Protein AF-A0A6A1TQD1-F1 (afdb_monomer_lite)

Structure (mmCIF, N/CA/C/O backbone):
data_AF-A0A6A1TQD1-F1
#
_entry.id   AF-A0A6A1TQD1-F1
#
loop_
_atom_site.group_PDB
_atom_site.id
_atom_site.type_symbol
_atom_site.label_atom_id
_atom_site.label_alt_id
_atom_site.label_comp_id
_atom_site.label_asym_id
_atom_site.label_entity_id
_atom_site.label_seq_id
_atom_site.pdbx_PDB_ins_code
_atom_site.Cartn_x
_atom_site.Cartn_y
_atom_site.Cartn_z
_atom_site.occupancy
_atom_site.B_iso_or_equiv
_atom_site.auth_seq_id
_atom_site.auth_comp_id
_atom_site.auth_asym_id
_atom_site.auth_atom_id
_atom_site.pdbx_PDB_model_num
ATOM 1 N N . MET A 1 1 ? 12.033 -10.428 -29.672 1.00 38.09 1 MET A N 1
ATOM 2 C CA . MET A 1 1 ? 12.287 -10.257 -28.233 1.00 38.09 1 MET A CA 1
ATOM 3 C C . MET A 1 1 ? 13.784 -10.149 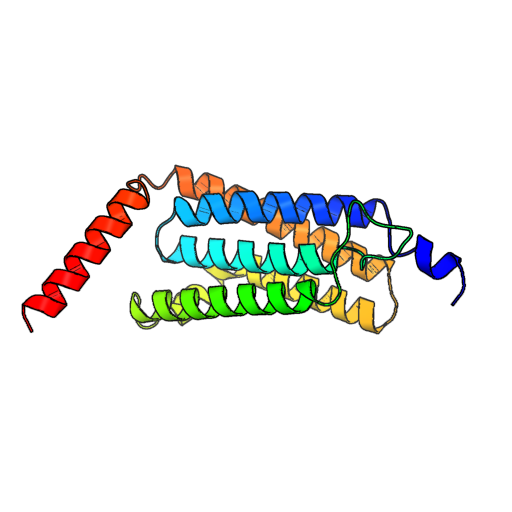-28.075 1.00 38.09 1 MET A C 1
ATOM 5 O O . MET A 1 1 ? 14.488 -11.155 -28.092 1.00 38.09 1 MET A O 1
ATOM 9 N N . THR A 1 2 ? 14.270 -8.922 -28.169 1.00 34.34 2 THR A N 1
ATOM 10 C CA . THR A 1 2 ? 15.697 -8.602 -28.203 1.00 34.34 2 THR A CA 1
ATOM 11 C C . THR A 1 2 ? 16.158 -8.320 -26.785 1.00 34.34 2 THR A C 1
ATOM 13 O O . THR A 1 2 ? 15.396 -7.813 -25.978 1.00 34.34 2 THR A O 1
ATOM 16 N N . THR A 1 3 ? 17.403 -8.651 -26.464 1.00 43.88 3 THR A N 1
ATOM 17 C CA . THR A 1 3 ? 17.988 -8.499 -25.121 1.00 43.88 3 THR A CA 1
ATOM 18 C C . THR A 1 3 ? 17.925 -7.075 -24.558 1.00 43.88 3 THR A C 1
ATOM 20 O O . THR A 1 3 ? 18.086 -6.925 -23.358 1.00 43.88 3 THR A O 1
ATOM 23 N N . HIS A 1 4 ? 17.663 -6.056 -25.382 1.00 39.53 4 HIS A N 1
ATOM 24 C CA . HIS A 1 4 ? 17.405 -4.686 -24.932 1.00 39.53 4 HIS A CA 1
ATOM 25 C C . HIS A 1 4 ? 16.074 -4.519 -24.184 1.00 39.53 4 HIS A C 1
ATOM 27 O O . HIS A 1 4 ? 16.047 -3.764 -23.225 1.00 39.53 4 HIS A O 1
ATOM 33 N N . ASP A 1 5 ? 15.031 -5.283 -24.523 1.00 44.12 5 ASP A N 1
ATOM 34 C CA . ASP A 1 5 ? 13.715 -5.184 -23.861 1.00 44.12 5 ASP A CA 1
ATOM 35 C C . ASP A 1 5 ? 13.740 -5.740 -22.422 1.00 44.12 5 ASP A C 1
ATOM 37 O O . ASP A 1 5 ? 12.809 -5.543 -21.662 1.00 44.12 5 ASP A O 1
ATOM 41 N N . ILE A 1 6 ? 14.789 -6.488 -22.052 1.00 45.34 6 ILE A N 1
ATOM 42 C CA . ILE A 1 6 ? 14.932 -7.154 -20.742 1.00 45.34 6 ILE A CA 1
ATOM 43 C C . ILE A 1 6 ? 15.779 -6.310 -19.771 1.00 45.34 6 ILE A C 1
ATOM 45 O O . ILE A 1 6 ? 15.813 -6.598 -18.584 1.00 45.34 6 ILE A O 1
ATOM 49 N N . PHE A 1 7 ? 16.496 -5.295 -20.265 1.00 43.00 7 PHE A N 1
ATOM 50 C CA . PHE A 1 7 ? 17.347 -4.421 -19.444 1.00 43.00 7 PHE A CA 1
ATOM 51 C C . PHE A 1 7 ? 16.793 -2.996 -19.290 1.00 43.00 7 PHE A C 1
ATOM 53 O O . PHE A 1 7 ? 17.402 -2.211 -18.569 1.00 43.00 7 PHE A O 1
ATOM 60 N N . ASP A 1 8 ? 15.681 -2.671 -19.956 1.00 48.22 8 ASP A N 1
ATOM 61 C CA . ASP A 1 8 ? 15.002 -1.367 -19.855 1.00 48.22 8 ASP A CA 1
ATOM 62 C C . ASP A 1 8 ? 13.816 -1.385 -18.863 1.00 48.22 8 ASP A C 1
ATOM 64 O O . ASP A 1 8 ? 13.340 -0.322 -18.501 1.00 48.22 8 ASP A O 1
ATOM 68 N N . GLU A 1 9 ? 13.374 -2.570 -18.412 1.00 50.62 9 GLU A N 1
ATOM 69 C CA . GLU A 1 9 ? 12.211 -2.811 -17.519 1.00 50.62 9 GLU A CA 1
ATOM 70 C C . GLU A 1 9 ? 12.641 -3.441 -16.167 1.00 50.62 9 GLU A C 1
ATOM 72 O O . GLU A 1 9 ? 11.874 -4.150 -15.534 1.00 50.62 9 GLU A O 1
ATOM 77 N N . ASP A 1 10 ? 13.923 -3.307 -15.798 1.00 60.88 10 ASP A N 1
ATOM 78 C CA . ASP A 1 10 ? 14.502 -3.744 -14.511 1.00 60.88 10 ASP A CA 1
ATOM 79 C C . ASP A 1 10 ? 15.556 -2.690 -14.088 1.00 60.88 10 ASP A C 1
ATOM 81 O O . ASP A 1 10 ? 16.769 -2.940 -14.014 1.00 60.88 10 ASP A O 1
ATOM 85 N N . GLY A 1 11 ? 15.113 -1.436 -13.944 1.00 67.62 11 GLY A N 1
ATOM 86 C CA . GLY A 1 11 ? 15.975 -0.274 -13.695 1.00 67.62 11 GLY A CA 1
ATOM 87 C C . GLY A 1 11 ? 16.197 0.063 -12.206 1.00 67.62 11 GLY A C 1
ATOM 88 O O . GLY A 1 11 ? 15.397 -0.293 -11.344 1.00 67.62 11 GLY A O 1
ATOM 89 N N . PRO A 1 12 ? 17.221 0.874 -11.849 1.00 74.50 12 PRO A N 1
ATOM 90 C CA . PRO A 1 12 ? 17.421 1.361 -10.473 1.00 74.50 12 PRO A CA 1
ATOM 91 C C . PRO A 1 12 ? 16.221 2.129 -9.897 1.00 74.50 12 PRO A C 1
ATOM 93 O O . PRO A 1 12 ? 16.119 2.316 -8.683 1.00 74.50 12 PRO A O 1
ATOM 96 N N . ILE A 1 13 ? 15.345 2.638 -10.768 1.00 79.81 13 ILE A N 1
ATOM 97 C CA . ILE A 1 13 ? 14.132 3.345 -10.373 1.00 79.81 13 ILE A CA 1
ATOM 98 C C . ILE A 1 13 ? 13.099 2.381 -9.781 1.00 79.81 13 ILE A C 1
ATOM 100 O O . ILE A 1 13 ? 12.538 2.686 -8.730 1.00 79.81 13 ILE A O 1
ATOM 104 N N . GLU A 1 14 ? 12.935 1.192 -10.355 1.00 79.31 14 GLU A N 1
ATOM 105 C CA . GLU A 1 14 ? 12.028 0.148 -9.867 1.00 79.31 14 GLU A CA 1
ATOM 106 C C . GLU A 1 14 ? 12.490 -0.424 -8.525 1.00 79.31 14 GLU A C 1
ATOM 108 O O . GLU A 1 14 ? 11.680 -0.621 -7.618 1.00 79.31 14 GLU A O 1
ATOM 113 N N . ASP A 1 15 ? 13.804 -0.579 -8.324 1.00 82.38 15 ASP A N 1
ATOM 114 C CA . ASP A 1 15 ? 14.381 -0.955 -7.026 1.00 82.38 15 ASP A CA 1
ATOM 115 C C . ASP A 1 15 ? 13.980 0.044 -5.924 1.00 82.38 15 ASP A C 1
ATOM 117 O O . ASP A 1 15 ? 13.599 -0.329 -4.805 1.00 82.38 15 ASP A O 1
ATOM 121 N N . ILE A 1 16 ? 14.043 1.342 -6.237 1.00 85.94 16 ILE A N 1
ATOM 122 C CA . ILE A 1 16 ? 13.665 2.416 -5.313 1.00 85.94 16 ILE A CA 1
ATOM 123 C C . ILE A 1 16 ? 12.152 2.414 -5.080 1.00 85.94 16 ILE A C 1
ATOM 125 O O . ILE A 1 16 ? 11.711 2.560 -3.932 1.00 85.94 16 ILE A O 1
ATOM 129 N N . GLN A 1 17 ? 11.353 2.233 -6.132 1.00 89.81 17 GLN A N 1
ATOM 130 C CA . GLN A 1 17 ? 9.899 2.129 -6.035 1.00 89.81 17 GLN A CA 1
ATOM 131 C C . GLN A 1 17 ? 9.500 0.956 -5.134 1.00 89.81 17 GLN A C 1
ATOM 133 O O . GLN A 1 17 ? 8.780 1.141 -4.147 1.00 89.81 17 GLN A O 1
ATOM 138 N N . SER A 1 18 ? 10.075 -0.215 -5.367 1.00 88.75 18 SER A N 1
ATOM 139 C CA . SER A 1 18 ? 9.905 -1.419 -4.566 1.00 88.75 18 SER A CA 1
ATOM 140 C C . SER A 1 18 ? 10.303 -1.231 -3.102 1.00 88.75 18 SER A C 1
ATOM 142 O O . SER A 1 18 ? 9.545 -1.579 -2.188 1.00 88.75 18 SER A O 1
ATOM 144 N N . ALA A 1 19 ? 11.459 -0.617 -2.836 1.00 89.75 19 ALA A N 1
ATOM 145 C CA . ALA A 1 19 ? 11.873 -0.285 -1.476 1.00 89.75 19 ALA A CA 1
ATOM 146 C C . ALA A 1 19 ? 10.873 0.669 -0.797 1.00 89.75 19 ALA A C 1
ATOM 148 O O . ALA A 1 19 ? 10.509 0.473 0.369 1.00 89.75 19 ALA A O 1
ATOM 149 N N . SER A 1 20 ? 10.378 1.675 -1.527 1.00 93.50 20 SER A N 1
ATOM 150 C CA . SER A 1 20 ? 9.389 2.630 -1.019 1.00 93.50 20 SER A CA 1
ATOM 151 C C . SER A 1 20 ? 8.060 1.949 -0.668 1.00 93.50 20 SER A C 1
ATOM 153 O O . SER A 1 20 ? 7.477 2.219 0.388 1.00 93.50 20 SER A O 1
ATOM 155 N N . LEU A 1 21 ? 7.619 0.989 -1.482 1.00 93.62 21 LEU A N 1
ATOM 156 C CA . LEU A 1 21 ? 6.403 0.212 -1.265 1.00 93.62 21 LEU A CA 1
ATOM 157 C C . LEU A 1 21 ? 6.538 -0.734 -0.065 1.00 93.62 21 LEU A C 1
ATOM 159 O O . LEU A 1 21 ? 5.619 -0.818 0.754 1.00 93.62 21 LEU A O 1
ATOM 163 N N . ALA A 1 22 ? 7.699 -1.369 0.117 1.00 92.81 22 ALA A N 1
ATOM 164 C CA . ALA A 1 22 ? 7.980 -2.189 1.295 1.00 92.81 22 ALA A CA 1
ATOM 165 C C . ALA A 1 22 ? 7.955 -1.359 2.594 1.00 92.81 22 ALA A C 1
ATOM 167 O O . ALA A 1 22 ? 7.326 -1.749 3.586 1.00 92.81 22 ALA A O 1
ATOM 168 N N . ILE A 1 23 ? 8.585 -0.178 2.583 1.00 94.69 23 ILE A N 1
ATOM 169 C CA . ILE A 1 23 ? 8.566 0.773 3.707 1.00 94.69 23 ILE A CA 1
ATOM 170 C C . ILE A 1 23 ? 7.131 1.228 3.999 1.00 94.69 23 ILE A C 1
ATOM 172 O O . ILE A 1 23 ? 6.697 1.247 5.157 1.00 94.69 23 ILE A O 1
ATOM 176 N N . THR A 1 24 ? 6.377 1.552 2.949 1.00 96.00 24 THR A N 1
ATOM 177 C CA . THR A 1 24 ? 4.969 1.943 3.036 1.00 96.00 24 THR A CA 1
ATOM 178 C C . THR A 1 24 ? 4.128 0.860 3.700 1.00 96.00 24 THR A C 1
ATOM 180 O O . THR A 1 24 ? 3.395 1.148 4.651 1.00 96.00 24 THR A O 1
ATOM 183 N N . ALA A 1 25 ? 4.262 -0.391 3.250 1.00 95.12 25 ALA A N 1
ATOM 184 C CA . ALA A 1 25 ? 3.537 -1.529 3.799 1.00 95.12 25 ALA A CA 1
ATOM 185 C C . ALA A 1 25 ? 3.829 -1.699 5.295 1.00 95.12 25 ALA A C 1
ATOM 187 O O . ALA A 1 25 ? 2.904 -1.835 6.100 1.00 95.12 25 ALA A O 1
ATOM 188 N N . LEU A 1 26 ? 5.103 -1.613 5.692 1.00 96.06 26 LEU A N 1
ATOM 189 C CA . LEU A 1 26 ? 5.524 -1.722 7.088 1.00 96.06 26 LEU A CA 1
ATOM 190 C C . LEU A 1 26 ? 4.875 -0.638 7.965 1.00 96.06 26 LEU A C 1
ATOM 192 O O . LEU A 1 26 ? 4.257 -0.951 8.989 1.00 96.06 26 LEU A O 1
ATOM 196 N N . PHE A 1 27 ? 4.972 0.635 7.570 1.00 96.44 27 PHE A N 1
ATOM 197 C CA . PHE A 1 27 ? 4.382 1.737 8.335 1.00 96.44 27 PHE A CA 1
ATOM 198 C C . PHE A 1 27 ? 2.856 1.672 8.376 1.00 96.44 27 PHE A C 1
ATOM 200 O O . PHE A 1 27 ? 2.267 1.891 9.439 1.00 96.44 27 PHE A O 1
ATOM 207 N N . ALA A 1 28 ? 2.214 1.319 7.263 1.00 94.31 28 ALA A N 1
ATOM 208 C CA . ALA A 1 28 ? 0.769 1.164 7.181 1.00 94.31 28 ALA A CA 1
ATOM 209 C C . ALA A 1 28 ? 0.267 0.022 8.081 1.00 94.31 28 ALA A C 1
ATOM 211 O O . ALA A 1 28 ? -0.675 0.217 8.853 1.00 94.31 28 ALA A O 1
ATOM 212 N N . VAL A 1 29 ? 0.943 -1.134 8.088 1.00 94.69 29 VAL A N 1
ATOM 213 C CA . VAL A 1 29 ? 0.627 -2.240 9.005 1.00 94.69 29 VAL A CA 1
ATOM 214 C C . VAL A 1 29 ? 0.768 -1.779 10.451 1.00 94.69 29 VAL A C 1
ATOM 216 O O . VAL A 1 29 ? -0.185 -1.900 11.220 1.00 94.69 29 VAL A O 1
ATOM 219 N N . MET A 1 30 ? 1.900 -1.177 10.828 1.00 93.38 30 MET A N 1
ATOM 220 C CA . MET A 1 30 ? 2.091 -0.677 12.193 1.00 93.38 30 MET A CA 1
ATOM 221 C C . MET A 1 30 ? 1.017 0.349 12.596 1.00 93.38 30 MET A C 1
ATOM 223 O O . MET A 1 30 ? 0.490 0.294 13.712 1.00 93.38 30 MET A O 1
ATOM 227 N N . ALA A 1 31 ? 0.635 1.248 11.685 1.00 92.31 31 ALA A N 1
ATOM 228 C CA . ALA A 1 31 ? -0.430 2.219 11.908 1.00 92.31 31 ALA A CA 1
ATOM 229 C C . ALA A 1 31 ? -1.797 1.545 12.106 1.00 92.31 31 ALA A C 1
ATOM 231 O O . ALA A 1 31 ? -2.549 1.925 13.010 1.00 92.31 31 ALA A O 1
ATOM 232 N N . ALA A 1 32 ? -2.125 0.512 11.325 1.00 91.50 32 ALA A N 1
ATOM 233 C CA . ALA A 1 32 ? -3.376 -0.237 11.452 1.00 91.50 32 ALA A CA 1
ATOM 234 C C . ALA A 1 32 ? -3.519 -0.880 12.843 1.00 91.50 32 ALA A C 1
ATOM 236 O O . ALA A 1 32 ? -4.614 -0.906 13.428 1.00 91.50 32 ALA A O 1
ATOM 237 N N . LEU A 1 33 ? -2.402 -1.335 13.421 1.00 89.50 33 LEU A N 1
ATOM 238 C CA . LEU A 1 33 ? -2.377 -1.889 14.772 1.00 89.50 33 LEU A CA 1
ATOM 239 C C . LEU A 1 33 ? -2.652 -0.813 15.838 1.00 89.50 33 LEU A C 1
ATOM 241 O O . LEU A 1 33 ? -3.381 -1.067 16.805 1.00 89.50 33 LEU A O 1
ATOM 245 N N . GLY A 1 34 ? -2.119 0.397 15.652 1.00 84.56 34 GLY A N 1
ATOM 246 C CA . GLY A 1 34 ? -2.175 1.499 16.620 1.00 84.56 34 GLY A CA 1
ATOM 247 C C . GLY A 1 34 ? -3.412 2.399 16.548 1.00 84.56 34 GLY A C 1
ATOM 248 O O . GLY A 1 34 ? -3.662 3.150 17.480 1.00 84.56 34 GLY A O 1
ATOM 249 N N . THR A 1 35 ? -4.224 2.318 15.493 1.00 86.88 35 THR A N 1
ATOM 250 C CA . THR A 1 35 ? -5.304 3.292 15.236 1.00 86.88 35 THR A CA 1
ATOM 251 C C . THR A 1 35 ? -6.715 2.821 15.618 1.00 86.88 35 THR A C 1
ATOM 253 O O . THR A 1 35 ? -6.983 1.635 15.874 1.00 86.88 35 THR A O 1
ATOM 256 N N . ARG A 1 36 ? -7.637 3.795 15.698 1.00 85.56 36 ARG A N 1
ATOM 257 C CA . ARG A 1 36 ? -9.104 3.634 15.779 1.00 85.56 36 ARG A CA 1
ATOM 258 C C . ARG A 1 36 ? -9.686 3.166 14.441 1.00 85.56 36 ARG A C 1
ATOM 260 O O . ARG A 1 36 ? -9.023 3.237 13.420 1.00 85.56 36 ARG A O 1
ATOM 267 N N . ILE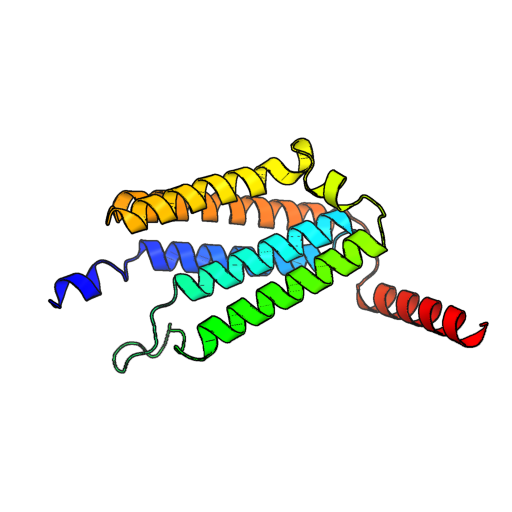 A 1 37 ? -10.949 2.730 14.445 1.00 84.25 37 ILE A N 1
ATOM 268 C CA . ILE A 1 37 ? -11.567 1.985 13.332 1.00 84.25 37 ILE A CA 1
ATOM 269 C C . ILE A 1 37 ? -11.444 2.658 11.949 1.00 84.25 37 ILE A C 1
ATOM 271 O O . ILE A 1 37 ? -11.077 1.977 11.001 1.00 84.25 37 ILE A O 1
ATOM 275 N N . LEU A 1 38 ? -11.670 3.974 11.840 1.00 84.12 38 LEU A N 1
ATOM 276 C CA . LEU A 1 38 ? -11.584 4.700 10.566 1.00 84.12 38 LEU A CA 1
ATOM 277 C C . LEU A 1 38 ? -10.143 4.779 10.044 1.00 84.12 38 LEU A C 1
ATOM 279 O O . LEU A 1 38 ? -9.864 4.366 8.927 1.00 84.12 38 LEU A O 1
ATOM 283 N N . ALA A 1 39 ? -9.214 5.264 10.871 1.00 86.31 39 ALA A N 1
ATOM 284 C CA . ALA A 1 39 ? -7.803 5.355 10.494 1.00 86.31 39 ALA A CA 1
ATOM 285 C C . ALA A 1 39 ? -7.165 3.970 10.291 1.00 86.31 39 ALA A C 1
ATOM 287 O O . ALA A 1 39 ? -6.277 3.821 9.460 1.00 86.31 39 ALA A O 1
ATOM 288 N N . ARG A 1 40 ? -7.667 2.941 10.986 1.00 89.31 40 ARG A N 1
ATOM 289 C CA . ARG A 1 40 ? -7.286 1.548 10.754 1.00 89.31 40 ARG A CA 1
ATOM 290 C C . ARG A 1 40 ? -7.722 1.073 9.379 1.00 89.31 40 ARG A C 1
ATOM 292 O O . ARG A 1 40 ? -6.933 0.411 8.723 1.00 89.31 40 ARG A O 1
ATOM 299 N N . PHE A 1 41 ? -8.950 1.380 8.965 1.00 89.00 41 PHE A N 1
ATOM 300 C CA . PHE A 1 41 ? -9.427 1.026 7.632 1.00 89.00 41 PHE A CA 1
ATOM 301 C C . PHE A 1 41 ? -8.533 1.654 6.558 1.00 89.00 41 PHE A C 1
ATOM 303 O O . PHE A 1 41 ? -8.009 0.928 5.724 1.00 89.00 41 PHE A O 1
ATOM 310 N N . VAL A 1 42 ? -8.245 2.957 6.663 1.00 89.31 42 VAL A N 1
ATOM 311 C CA . VAL A 1 42 ? -7.319 3.646 5.744 1.00 89.31 42 VAL A CA 1
ATOM 312 C C . VAL A 1 42 ? -5.940 2.980 5.742 1.00 89.31 42 VAL A C 1
ATOM 314 O O . VAL A 1 42 ? -5.418 2.679 4.678 1.00 89.31 42 VAL A O 1
ATOM 317 N N . ALA A 1 43 ? -5.374 2.683 6.915 1.00 91.69 43 ALA A N 1
ATOM 318 C CA . ALA A 1 43 ? -4.068 2.037 7.022 1.00 91.69 43 ALA A CA 1
ATOM 319 C C . ALA A 1 43 ? -4.041 0.612 6.431 1.00 91.69 43 ALA A C 1
ATOM 321 O O . ALA A 1 43 ? -3.066 0.244 5.784 1.00 91.69 43 ALA A O 1
ATOM 322 N N . ILE A 1 44 ? -5.109 -0.179 6.600 1.00 92.38 44 ILE A N 1
ATOM 323 C CA . ILE A 1 44 ? -5.241 -1.496 5.954 1.00 92.38 44 ILE A CA 1
ATOM 324 C C . ILE A 1 44 ? -5.301 -1.333 4.435 1.00 92.38 44 ILE A C 1
ATOM 326 O O . ILE A 1 44 ? -4.613 -2.064 3.727 1.00 92.38 44 ILE A O 1
ATOM 330 N N . THR A 1 45 ? -6.071 -0.364 3.937 1.00 90.81 45 THR A N 1
ATOM 331 C CA . THR A 1 45 ? -6.159 -0.077 2.503 1.00 90.81 45 THR A CA 1
ATOM 332 C C . THR A 1 45 ? -4.809 0.319 1.927 1.00 90.81 45 THR A C 1
ATOM 334 O O . THR A 1 45 ? -4.379 -0.269 0.940 1.00 90.81 45 THR A O 1
ATOM 337 N N . THR A 1 46 ? -4.099 1.241 2.580 1.00 92.31 46 THR A N 1
ATOM 338 C CA . THR A 1 46 ? -2.738 1.635 2.200 1.00 92.31 46 THR A CA 1
ATOM 339 C C . THR A 1 46 ? -1.793 0.434 2.168 1.00 92.31 46 THR A C 1
ATOM 341 O O . THR A 1 46 ? -1.073 0.280 1.190 1.00 92.31 46 THR A O 1
ATOM 344 N N . ALA A 1 47 ? -1.835 -0.442 3.180 1.00 94.50 47 ALA A N 1
ATOM 345 C CA . ALA A 1 47 ? -0.994 -1.638 3.229 1.00 94.50 47 ALA A CA 1
ATOM 346 C C . ALA A 1 47 ? -1.307 -2.627 2.092 1.00 94.50 47 ALA A C 1
ATOM 348 O O . ALA A 1 47 ? -0.395 -3.181 1.487 1.00 94.50 47 ALA A O 1
ATOM 349 N N . CYS A 1 48 ? -2.589 -2.850 1.788 1.00 93.56 48 CYS A N 1
ATOM 350 C CA . CYS A 1 48 ? -2.989 -3.762 0.715 1.00 93.56 48 CYS A CA 1
ATOM 351 C C . CYS A 1 48 ? -2.572 -3.223 -0.657 1.00 93.56 48 CYS A C 1
ATOM 353 O O . CYS A 1 48 ? -2.017 -3.977 -1.447 1.00 93.56 48 CYS A O 1
ATOM 355 N N . ILE A 1 49 ? -2.779 -1.926 -0.911 1.00 91.31 49 ILE A N 1
ATOM 356 C CA . ILE A 1 49 ? -2.330 -1.268 -2.146 1.00 91.31 49 ILE A CA 1
ATOM 357 C C . ILE A 1 49 ? -0.810 -1.395 -2.280 1.00 91.31 49 ILE A C 1
ATOM 359 O O . ILE A 1 49 ? -0.339 -1.872 -3.306 1.00 91.31 49 ILE A O 1
ATOM 363 N N . SER A 1 50 ? -0.044 -1.052 -1.237 1.00 93.19 50 SER A N 1
ATOM 364 C CA . SER A 1 50 ? 1.419 -1.120 -1.307 1.00 93.19 50 SER A CA 1
ATOM 365 C C . SER A 1 50 ? 1.937 -2.536 -1.542 1.00 93.19 50 SER A C 1
ATOM 367 O O . SER A 1 50 ? 2.901 -2.704 -2.271 1.00 93.19 50 SER A O 1
ATOM 369 N N . ILE A 1 51 ? 1.298 -3.556 -0.956 1.00 92.62 51 ILE A N 1
ATOM 370 C CA . ILE A 1 51 ? 1.681 -4.957 -1.182 1.00 92.62 51 ILE A CA 1
ATOM 371 C C . ILE A 1 51 ? 1.379 -5.369 -2.624 1.00 92.62 51 ILE A C 1
ATOM 373 O O . ILE A 1 51 ? 2.211 -6.015 -3.243 1.00 92.62 51 ILE A O 1
ATOM 377 N N . VAL A 1 52 ? 0.217 -5.001 -3.172 1.00 90.88 52 VAL A N 1
ATOM 378 C CA . VAL A 1 52 ? -0.145 -5.351 -4.554 1.00 90.88 52 VAL A CA 1
ATOM 379 C C . VAL A 1 52 ? 0.825 -4.730 -5.555 1.00 90.88 52 VAL A C 1
ATOM 381 O O . VAL A 1 52 ? 1.326 -5.455 -6.407 1.00 90.88 52 VAL A O 1
ATOM 384 N N . PHE A 1 53 ? 1.125 -3.435 -5.423 1.00 89.69 53 PHE A N 1
ATOM 385 C CA . PHE A 1 53 ? 2.104 -2.774 -6.291 1.00 89.69 53 PHE A CA 1
ATOM 386 C C . PHE A 1 53 ? 3.511 -3.333 -6.084 1.00 89.69 53 PHE A C 1
ATOM 388 O O . PHE A 1 53 ? 4.175 -3.642 -7.056 1.00 89.69 53 PHE A O 1
ATOM 395 N N . PHE A 1 54 ? 3.924 -3.621 -4.846 1.00 89.69 54 PHE A N 1
ATOM 396 C CA . PHE A 1 54 ? 5.227 -4.246 -4.592 1.00 89.69 54 PHE A CA 1
ATOM 397 C C . PHE A 1 54 ? 5.388 -5.590 -5.308 1.00 89.69 54 PHE A C 1
ATOM 399 O O . PHE A 1 54 ? 6.469 -5.909 -5.780 1.00 89.69 54 PHE A O 1
ATOM 406 N N . MET A 1 55 ? 4.320 -6.389 -5.400 1.00 87.00 55 MET A N 1
ATOM 407 C CA . MET A 1 55 ? 4.376 -7.634 -6.167 1.00 87.00 55 MET A CA 1
ATOM 408 C C . MET A 1 55 ? 4.319 -7.410 -7.684 1.00 87.00 55 MET A C 1
ATOM 410 O O . MET A 1 55 ? 4.731 -8.312 -8.408 1.00 87.00 55 MET A O 1
ATOM 414 N N . ARG A 1 56 ? 3.771 -6.281 -8.162 1.00 84.81 56 ARG A N 1
ATOM 415 C CA . ARG A 1 56 ? 3.777 -5.913 -9.588 1.00 84.81 56 ARG A CA 1
ATOM 416 C C . ARG A 1 56 ? 5.161 -5.474 -10.049 1.00 84.81 56 ARG A C 1
ATOM 418 O O . ARG A 1 56 ? 5.575 -5.950 -11.093 1.00 84.81 56 ARG A O 1
ATOM 425 N N . GLU A 1 57 ? 5.858 -4.680 -9.238 1.00 82.81 57 GLU A N 1
ATOM 426 C CA . GLU A 1 57 ? 7.231 -4.226 -9.519 1.00 82.81 57 GLU A CA 1
ATOM 427 C C . GLU A 1 57 ? 8.276 -5.349 -9.398 1.00 82.81 57 GLU A C 1
ATOM 429 O O . GLU A 1 57 ? 9.445 -5.168 -9.712 1.00 82.81 57 GLU A O 1
ATOM 434 N N . MET A 1 58 ? 7.901 -6.526 -8.882 1.00 78.75 58 MET A N 1
ATOM 435 C CA . MET A 1 58 ? 8.828 -7.651 -8.787 1.00 78.75 58 MET A CA 1
ATOM 436 C C . MET A 1 58 ? 8.906 -8.415 -10.109 1.00 78.75 58 MET A C 1
ATOM 438 O O . MET A 1 58 ? 7.879 -8.939 -10.563 1.00 78.75 58 MET A O 1
ATOM 442 N N . PRO A 1 59 ? 10.115 -8.659 -10.648 1.00 74.81 59 PRO A N 1
ATOM 443 C CA . PRO A 1 59 ? 10.254 -9.452 -11.853 1.00 74.81 59 PRO A CA 1
ATOM 444 C C . PRO A 1 59 ? 9.804 -10.892 -11.600 1.00 74.81 59 PRO A C 1
ATOM 446 O O . PRO A 1 59 ? 9.894 -11.452 -10.498 1.00 74.81 59 PRO A O 1
ATOM 449 N N . ILE A 1 60 ? 9.313 -11.546 -12.648 1.00 78.81 60 ILE A N 1
ATOM 450 C CA . ILE A 1 60 ? 8.901 -12.946 -12.554 1.00 78.81 60 ILE A CA 1
ATOM 451 C C . ILE A 1 60 ? 10.143 -13.830 -12.424 1.00 78.81 60 ILE A C 1
ATOM 453 O O . ILE A 1 60 ? 11.042 -13.755 -13.258 1.00 78.81 60 ILE A O 1
ATOM 457 N N . CYS A 1 61 ? 10.151 -14.748 -11.452 1.00 77.06 61 CYS A N 1
ATOM 458 C CA . CYS A 1 61 ? 11.282 -15.656 -11.246 1.00 77.06 61 CYS A CA 1
ATOM 459 C C . CYS A 1 61 ? 11.626 -16.440 -12.524 1.00 77.06 61 CYS A C 1
ATOM 461 O O . CYS A 1 61 ? 10.833 -17.254 -13.011 1.00 77.06 61 CYS A O 1
ATOM 463 N N . ARG A 1 62 ? 12.835 -16.211 -13.044 1.00 73.69 62 ARG A N 1
ATOM 464 C CA . ARG A 1 62 ? 13.454 -16.914 -14.182 1.00 73.69 62 ARG A CA 1
ATOM 465 C C . ARG A 1 62 ? 14.835 -17.411 -13.751 1.00 73.69 62 ARG A C 1
ATOM 467 O O . ARG A 1 62 ? 15.376 -16.944 -12.758 1.00 73.69 62 ARG A O 1
ATOM 474 N N . GLY A 1 63 ? 15.430 -18.351 -14.489 1.00 62.56 63 GLY A N 1
ATOM 475 C CA . GLY A 1 63 ? 16.709 -18.977 -14.104 1.00 62.56 63 GLY A CA 1
ATOM 476 C C . GLY A 1 63 ? 17.877 -18.004 -13.853 1.00 62.56 63 GLY A C 1
ATOM 477 O O . GLY A 1 63 ? 18.820 -18.373 -13.163 1.00 62.56 63 GLY A O 1
ATOM 478 N N . SER A 1 64 ? 17.800 -16.772 -14.368 1.00 63.59 64 SER A N 1
ATOM 479 C CA . SER A 1 64 ? 18.771 -15.685 -14.178 1.00 63.59 64 SER A CA 1
ATOM 480 C C . SER A 1 64 ? 18.487 -14.755 -12.986 1.00 63.59 64 SER A C 1
ATOM 482 O O . SER A 1 64 ? 19.380 -14.015 -12.590 1.00 63.59 64 SER A O 1
ATOM 484 N N . MET A 1 65 ? 17.282 -14.783 -12.405 1.00 59.25 65 MET A N 1
ATOM 485 C CA . MET A 1 65 ? 16.835 -13.898 -11.318 1.00 59.25 65 MET A CA 1
ATOM 486 C C . MET A 1 65 ? 16.164 -14.734 -10.228 1.00 59.25 65 MET A C 1
ATOM 488 O O . MET A 1 65 ? 15.005 -15.133 -10.347 1.00 59.25 65 MET A O 1
ATOM 492 N N . THR A 1 66 ? 16.922 -15.041 -9.174 1.00 57.31 66 THR A N 1
ATOM 493 C CA . THR A 1 66 ? 16.498 -15.955 -8.097 1.00 57.31 66 THR A CA 1
ATOM 494 C C . THR A 1 66 ? 16.432 -15.307 -6.714 1.00 57.31 66 THR A C 1
ATOM 496 O O . THR A 1 66 ? 15.928 -15.931 -5.784 1.00 57.31 66 THR A O 1
ATOM 499 N N . ILE A 1 67 ? 16.932 -14.076 -6.560 1.00 63.62 67 ILE A N 1
ATOM 500 C CA . ILE A 1 67 ? 17.075 -13.408 -5.253 1.00 63.62 67 ILE A CA 1
ATOM 501 C C . ILE A 1 67 ? 15.937 -12.405 -5.001 1.00 63.62 67 ILE A C 1
ATOM 503 O O . ILE A 1 67 ? 15.462 -12.292 -3.873 1.00 63.62 67 ILE A O 1
ATOM 507 N N . TYR A 1 68 ? 15.472 -11.719 -6.047 1.00 67.88 68 TYR A N 1
ATOM 508 C CA . TYR A 1 68 ? 14.418 -10.710 -5.985 1.00 67.88 68 TYR A CA 1
ATOM 509 C C . TYR A 1 68 ? 13.421 -10.971 -7.116 1.00 67.88 68 TYR A C 1
ATOM 511 O O . TYR A 1 68 ? 13.638 -10.539 -8.239 1.00 67.88 68 TYR A O 1
ATOM 519 N N . CYS A 1 69 ? 12.410 -11.808 -6.868 1.00 75.06 69 CYS A N 1
ATOM 520 C CA . CYS A 1 69 ? 11.434 -12.177 -7.890 1.00 75.06 69 CYS A CA 1
ATOM 521 C C . CYS A 1 69 ? 10.146 -12.755 -7.289 1.00 75.06 69 CYS A C 1
ATOM 523 O O . CYS A 1 69 ? 10.146 -13.309 -6.184 1.00 75.06 69 CYS A O 1
ATOM 525 N N . VAL A 1 70 ? 9.051 -12.701 -8.051 1.00 81.00 70 VAL A N 1
ATOM 526 C CA . VAL A 1 70 ? 7.776 -13.343 -7.712 1.00 81.00 70 VAL A CA 1
ATOM 527 C C . VAL A 1 70 ? 7.488 -14.524 -8.640 1.00 81.00 70 VAL A C 1
ATOM 529 O O . VAL A 1 70 ? 7.676 -14.477 -9.855 1.00 81.00 70 VAL A O 1
ATOM 532 N N . SER A 1 71 ? 7.004 -15.637 -8.085 1.00 81.00 71 SER A N 1
ATOM 533 C CA . SER A 1 71 ? 6.498 -16.733 -8.920 1.00 81.00 71 SER A CA 1
ATOM 534 C C . SER A 1 71 ? 5.196 -16.323 -9.602 1.00 81.00 71 SER A C 1
ATOM 536 O O . SER A 1 71 ? 4.306 -15.774 -8.948 1.00 81.00 71 SER A O 1
ATOM 538 N N . LYS A 1 72 ? 5.013 -16.728 -10.865 1.00 79.25 72 LYS A N 1
ATOM 539 C CA . LYS A 1 72 ? 3.738 -16.580 -11.595 1.00 79.25 72 LYS A CA 1
ATOM 540 C C . LYS A 1 72 ? 2.534 -17.128 -10.821 1.00 79.25 72 LYS A C 1
ATOM 542 O O . LYS A 1 72 ? 1.425 -16.638 -10.993 1.00 79.25 72 LYS A O 1
ATOM 547 N N . THR A 1 73 ? 2.745 -18.126 -9.964 1.00 84.69 73 THR A N 1
ATOM 548 C CA . THR A 1 73 ? 1.687 -18.707 -9.130 1.00 84.69 73 THR A CA 1
ATOM 549 C C . THR A 1 73 ? 1.359 -17.835 -7.917 1.00 84.69 73 THR A C 1
ATOM 551 O O . THR A 1 73 ? 0.205 -17.761 -7.509 1.00 84.69 73 THR A O 1
ATOM 554 N N . TRP A 1 74 ? 2.356 -17.167 -7.331 1.00 83.94 74 TRP A N 1
ATOM 555 C CA . TRP A 1 74 ? 2.198 -16.406 -6.088 1.00 83.94 74 TRP A CA 1
ATOM 556 C C . TRP A 1 74 ? 1.573 -15.028 -6.306 1.00 83.94 74 TRP A C 1
ATOM 558 O O . TRP A 1 74 ? 0.778 -14.601 -5.470 1.00 83.94 74 TRP A O 1
ATOM 568 N N . LEU A 1 75 ? 1.865 -14.366 -7.429 1.00 84.75 75 LEU A N 1
ATOM 569 C CA . LEU A 1 75 ? 1.314 -13.048 -7.756 1.00 84.75 75 LEU A CA 1
ATOM 570 C C . LEU A 1 75 ? -0.231 -12.986 -7.659 1.00 84.75 75 LEU A C 1
ATOM 572 O O . LEU A 1 75 ? -0.738 -12.206 -6.848 1.00 84.75 75 LEU A O 1
ATOM 576 N N . PRO A 1 76 ? -1.012 -13.827 -8.373 1.00 87.50 76 PRO A N 1
ATOM 577 C CA . PRO A 1 76 ? -2.473 -13.773 -8.293 1.00 87.50 76 PRO A CA 1
ATOM 578 C C . PRO A 1 76 ? -3.008 -14.178 -6.912 1.00 87.50 76 PRO A C 1
ATOM 580 O O . PRO A 1 76 ? -4.036 -13.663 -6.476 1.00 87.50 76 PRO A O 1
ATOM 583 N N . ILE A 1 77 ? -2.309 -15.065 -6.195 1.00 90.31 77 ILE A N 1
ATOM 584 C CA . ILE A 1 77 ? -2.687 -15.477 -4.836 1.00 90.31 77 ILE A CA 1
ATOM 585 C C . ILE A 1 77 ? -2.567 -14.297 -3.869 1.00 90.31 77 ILE A C 1
ATOM 587 O O . ILE A 1 77 ? -3.474 -14.065 -3.071 1.00 90.31 77 ILE A O 1
ATOM 591 N N . ILE A 1 78 ? -1.474 -13.534 -3.945 1.00 90.00 78 ILE A N 1
ATOM 592 C CA . ILE A 1 78 ? -1.239 -12.381 -3.069 1.00 90.00 78 ILE A CA 1
ATOM 593 C C . ILE A 1 78 ? -2.243 -11.267 -3.367 1.00 90.00 78 ILE A C 1
ATOM 595 O O . ILE A 1 78 ? -2.831 -10.718 -2.435 1.00 90.00 78 ILE A O 1
ATOM 599 N N . ILE A 1 79 ? -2.516 -10.995 -4.647 1.00 88.81 79 ILE A N 1
ATOM 600 C CA . ILE A 1 79 ? -3.551 -10.037 -5.057 1.00 88.81 79 ILE A CA 1
ATOM 601 C C . ILE A 1 79 ? -4.927 -10.475 -4.533 1.00 88.81 79 ILE A C 1
ATOM 603 O O . ILE A 1 79 ? -5.643 -9.678 -3.924 1.00 88.81 79 ILE A O 1
ATOM 607 N N . GLY A 1 80 ? -5.278 -11.756 -4.690 1.00 89.44 80 GLY A N 1
ATOM 608 C CA . GLY A 1 80 ? -6.525 -12.318 -4.168 1.00 89.44 80 GLY A CA 1
ATOM 609 C C . GLY A 1 80 ? -6.636 -12.221 -2.643 1.00 89.44 80 GLY A C 1
ATOM 610 O O . GLY A 1 80 ? -7.688 -11.856 -2.116 1.00 89.44 80 GLY A O 1
ATOM 611 N N . ALA A 1 81 ? -5.545 -12.478 -1.918 1.00 92.75 81 ALA A N 1
ATOM 612 C CA . ALA A 1 81 ? -5.496 -12.343 -0.465 1.00 92.75 81 ALA A CA 1
ATOM 613 C C . ALA A 1 81 ? -5.659 -10.881 -0.016 1.00 92.75 81 ALA A C 1
ATOM 615 O O . ALA A 1 81 ? -6.427 -10.609 0.908 1.00 92.75 81 ALA A O 1
ATOM 616 N N . ALA A 1 82 ? -4.995 -9.935 -0.686 1.00 91.88 82 ALA A N 1
ATOM 617 C CA . ALA A 1 82 ? -5.141 -8.506 -0.418 1.00 91.88 82 ALA A CA 1
ATOM 618 C C . ALA A 1 82 ? -6.586 -8.034 -0.660 1.00 91.88 82 ALA A C 1
ATOM 620 O O . ALA A 1 82 ? -7.165 -7.350 0.188 1.00 91.88 82 ALA A O 1
ATOM 621 N N . ALA A 1 83 ? -7.208 -8.469 -1.761 1.00 89.75 83 ALA A N 1
ATOM 622 C CA . ALA A 1 83 ? -8.609 -8.183 -2.062 1.00 89.75 83 ALA A CA 1
ATOM 623 C C . ALA A 1 83 ? -9.560 -8.756 -0.996 1.00 89.75 83 ALA A C 1
ATOM 625 O O . ALA A 1 83 ? -10.476 -8.066 -0.545 1.00 89.75 83 ALA A O 1
ATOM 626 N N . LEU A 1 84 ? -9.318 -9.986 -0.529 1.00 93.38 84 LEU A N 1
ATOM 627 C CA . LEU A 1 84 ? -10.106 -10.600 0.541 1.00 93.38 84 LEU A CA 1
ATOM 628 C C . LEU A 1 84 ? -9.961 -9.844 1.872 1.00 93.38 84 LEU A C 1
ATOM 630 O O . LEU A 1 84 ? -10.958 -9.602 2.554 1.00 93.38 84 LEU A O 1
ATOM 634 N N . ILE A 1 85 ? -8.743 -9.432 2.238 1.00 93.94 85 ILE A N 1
ATOM 635 C CA . ILE A 1 85 ? -8.491 -8.626 3.443 1.00 93.94 85 ILE A CA 1
ATOM 636 C C . ILE A 1 85 ? -9.241 -7.293 3.360 1.00 93.94 85 ILE A C 1
ATOM 638 O O . ILE A 1 85 ? -9.906 -6.908 4.325 1.00 93.94 85 ILE A O 1
ATOM 642 N N . LEU A 1 86 ? -9.183 -6.610 2.213 1.00 90.69 86 LEU A N 1
ATOM 643 C CA . LEU A 1 86 ? -9.922 -5.371 1.964 1.00 90.69 86 LEU A CA 1
ATOM 644 C C . LEU A 1 86 ? -11.436 -5.566 2.052 1.00 90.69 86 LEU A C 1
ATOM 646 O O . LEU A 1 86 ? -12.125 -4.745 2.663 1.00 90.69 86 LEU A O 1
ATOM 650 N N . LEU A 1 87 ? -11.959 -6.658 1.491 1.00 90.38 87 LEU A N 1
ATOM 651 C CA . LEU A 1 87 ? -13.377 -6.995 1.566 1.00 90.38 87 LEU A CA 1
ATOM 652 C C . LEU A 1 87 ? -13.816 -7.183 3.023 1.00 90.38 87 LEU A C 1
ATOM 654 O O . LEU A 1 87 ? -14.774 -6.552 3.471 1.00 90.38 87 LEU A O 1
ATOM 658 N N . ILE A 1 88 ? -13.077 -7.985 3.793 1.00 90.75 88 ILE A N 1
ATOM 659 C CA . ILE A 1 88 ? -13.353 -8.210 5.218 1.00 90.75 88 ILE A CA 1
ATOM 660 C C . ILE A 1 88 ? -13.260 -6.893 5.998 1.00 90.75 88 ILE A C 1
ATOM 662 O O . ILE A 1 88 ? -14.138 -6.596 6.810 1.00 90.75 88 ILE A O 1
ATOM 666 N N . ALA A 1 89 ? -12.231 -6.078 5.751 1.00 89.19 89 ALA A N 1
ATOM 667 C CA . ALA A 1 89 ? -12.054 -4.791 6.417 1.00 89.19 89 ALA A CA 1
ATOM 668 C C . ALA A 1 89 ? -13.223 -3.838 6.130 1.00 89.19 89 ALA A C 1
ATOM 670 O O . ALA A 1 89 ? -13.722 -3.194 7.054 1.00 89.19 89 ALA A O 1
ATOM 671 N N . THR A 1 90 ? -13.693 -3.802 4.880 1.00 87.31 90 THR A N 1
ATOM 672 C CA . THR A 1 90 ? -14.853 -3.014 4.441 1.00 87.31 90 THR A CA 1
ATOM 673 C C . THR A 1 90 ? -16.131 -3.471 5.140 1.00 87.31 90 THR A C 1
ATOM 675 O O . THR A 1 90 ? -16.829 -2.649 5.734 1.00 87.31 90 THR A O 1
ATOM 678 N N . ILE A 1 91 ? -16.407 -4.781 5.157 1.00 87.25 91 ILE A N 1
ATOM 679 C CA . ILE A 1 91 ? -17.586 -5.354 5.826 1.00 87.25 91 ILE A CA 1
ATOM 680 C C . ILE A 1 91 ? -17.567 -5.029 7.324 1.00 87.25 91 ILE A C 1
ATOM 682 O O . ILE A 1 91 ? -18.562 -4.563 7.875 1.00 87.25 91 ILE A O 1
ATOM 686 N N . VAL A 1 92 ? -16.428 -5.227 7.996 1.00 86.44 92 VAL A N 1
ATOM 687 C CA . VAL A 1 92 ? -16.282 -4.936 9.432 1.00 86.44 92 VAL A CA 1
ATOM 688 C C . VAL A 1 92 ? -16.451 -3.444 9.723 1.00 86.44 92 VAL A C 1
ATOM 690 O O . VAL A 1 92 ? -17.050 -3.078 10.740 1.00 86.44 92 VAL A O 1
ATOM 693 N N . PHE A 1 93 ? -15.916 -2.579 8.861 1.00 85.81 93 PHE A N 1
ATOM 694 C CA . PHE A 1 93 ? -16.030 -1.134 9.004 1.00 85.81 93 PHE A CA 1
ATOM 695 C C . PHE A 1 93 ? -17.486 -0.670 8.873 1.00 85.81 93 PHE A C 1
ATOM 697 O O . PHE A 1 93 ? -17.980 0.002 9.780 1.00 85.81 93 PHE A O 1
ATOM 704 N N . GLU A 1 94 ? -18.190 -1.097 7.824 1.00 84.88 94 GLU A N 1
ATOM 705 C CA . GLU A 1 94 ? -19.589 -0.724 7.582 1.00 84.88 94 GLU A CA 1
ATOM 706 C C . GLU A 1 94 ? -20.534 -1.324 8.633 1.00 84.88 94 GLU A C 1
ATOM 708 O O . GLU A 1 94 ? -21.409 -0.636 9.157 1.00 84.88 94 GLU A O 1
ATOM 713 N N . TYR A 1 95 ? -20.306 -2.576 9.049 1.00 83.38 95 TYR A N 1
ATOM 714 C CA . TYR A 1 95 ? -21.084 -3.195 10.126 1.00 83.38 95 TYR A CA 1
ATOM 715 C C . TYR A 1 95 ? -20.964 -2.415 11.443 1.00 83.38 95 TYR A C 1
ATOM 717 O O . TYR A 1 95 ? -21.933 -2.260 12.189 1.00 83.38 95 TYR A O 1
ATOM 725 N N . ARG A 1 96 ? -19.766 -1.898 11.747 1.00 79.94 96 ARG A N 1
ATOM 726 C CA . ARG A 1 96 ? -19.508 -1.160 12.989 1.00 79.94 96 ARG A CA 1
ATOM 727 C C . ARG A 1 96 ? -19.927 0.306 12.911 1.00 79.94 96 ARG A C 1
ATOM 729 O O . ARG A 1 96 ? -20.154 0.912 13.959 1.00 79.94 96 ARG A O 1
ATOM 736 N N . HIS A 1 97 ? -19.972 0.896 11.722 1.00 76.62 97 HIS A N 1
ATOM 737 C CA . HIS A 1 97 ? -20.366 2.280 11.469 1.00 76.62 97 HIS A CA 1
ATOM 738 C C . HIS A 1 97 ? -21.351 2.293 10.296 1.00 76.62 97 HIS A C 1
ATOM 740 O O . HIS A 1 97 ? -20.924 2.400 9.155 1.00 76.62 97 HIS A O 1
ATOM 746 N N . ARG A 1 98 ? -22.662 2.210 10.575 1.00 68.00 98 ARG A N 1
ATOM 747 C CA . ARG A 1 98 ? -23.703 2.337 9.537 1.00 68.00 98 ARG A CA 1
ATOM 748 C C . ARG A 1 98 ? -23.534 3.664 8.785 1.00 68.00 98 ARG A C 1
ATOM 750 O O . ARG A 1 98 ? -23.531 4.719 9.423 1.00 68.00 98 ARG A O 1
ATOM 757 N N . GLY A 1 99 ? -23.382 3.617 7.461 1.00 66.44 99 GLY A N 1
ATOM 758 C CA . GLY A 1 99 ? -23.073 4.785 6.624 1.00 66.44 99 GLY A CA 1
ATOM 759 C C . GLY A 1 99 ? -21.612 5.242 6.718 1.00 66.44 99 GLY A C 1
ATOM 760 O O . GLY A 1 99 ? -21.282 6.381 6.377 1.00 66.44 99 GLY A O 1
ATOM 761 N N . GLY A 1 100 ? -20.727 4.382 7.220 1.00 68.56 100 GLY A N 1
ATOM 762 C CA . GLY A 1 100 ? -19.308 4.651 7.402 1.00 68.56 100 GLY A CA 1
ATOM 763 C C . GLY A 1 100 ? -18.590 4.818 6.071 1.00 68.56 100 GLY A C 1
ATOM 764 O O . GLY A 1 100 ? -17.729 5.691 5.967 1.00 68.56 100 GLY A O 1
ATOM 765 N N . ILE A 1 101 ? -18.974 4.050 5.047 1.00 70.62 101 ILE A N 1
ATOM 766 C CA . ILE A 1 101 ? -18.394 4.130 3.698 1.00 70.62 101 ILE A CA 1
ATOM 767 C C . ILE A 1 101 ? -18.541 5.538 3.106 1.00 70.62 101 ILE A C 1
ATOM 769 O O . ILE A 1 101 ? -17.556 6.102 2.640 1.00 70.62 101 ILE A O 1
ATOM 773 N N . LEU A 1 102 ? -19.715 6.168 3.215 1.00 69.00 102 LEU A N 1
ATOM 774 C CA . LEU A 1 102 ? -19.926 7.552 2.756 1.00 69.00 102 LEU A CA 1
ATOM 775 C C . LEU A 1 102 ? -18.985 8.542 3.459 1.00 69.00 102 LEU A C 1
ATOM 777 O O . LEU A 1 102 ? -18.490 9.490 2.852 1.00 69.00 102 LEU A O 1
ATOM 781 N N . ARG A 1 103 ? -18.691 8.303 4.742 1.00 68.19 103 ARG A N 1
ATOM 782 C CA . ARG A 1 103 ? -17.749 9.118 5.519 1.00 68.19 103 ARG A CA 1
ATOM 783 C C . ARG A 1 103 ? -16.289 8.829 5.160 1.00 68.19 103 ARG A C 1
ATOM 785 O O . ARG A 1 103 ? -15.474 9.745 5.214 1.00 68.19 103 ARG A O 1
ATOM 792 N N . ALA A 1 104 ? -15.961 7.590 4.800 1.00 67.19 104 ALA A N 1
ATOM 793 C CA . ALA A 1 104 ? -14.630 7.195 4.347 1.00 67.19 104 ALA A CA 1
ATOM 794 C C . ALA A 1 104 ? -14.321 7.713 2.933 1.00 67.19 104 ALA A C 1
ATOM 796 O O . ALA A 1 104 ? -13.184 8.085 2.668 1.00 67.19 104 ALA A O 1
ATOM 797 N N . ILE A 1 105 ? -15.331 7.795 2.061 1.00 70.38 105 ILE A N 1
ATOM 798 C CA . ILE A 1 105 ? -15.227 8.347 0.700 1.00 70.38 105 ILE A CA 1
ATOM 799 C C . ILE A 1 105 ? -15.227 9.883 0.706 1.00 70.38 105 ILE A C 1
ATOM 801 O O . ILE A 1 105 ? -14.810 10.499 -0.272 1.00 70.38 105 ILE A O 1
ATOM 805 N N . HIS A 1 106 ? -15.637 10.523 1.806 1.00 73.88 106 HIS A N 1
ATOM 806 C CA . HIS A 1 106 ? -15.741 11.976 1.885 1.00 73.88 106 HIS A CA 1
ATOM 807 C C . HIS A 1 106 ? -14.419 12.674 1.477 1.00 73.88 106 HIS A C 1
ATOM 809 O O . HIS A 1 106 ? -13.387 12.396 2.096 1.00 73.88 106 HIS A O 1
ATOM 815 N N . PRO A 1 107 ? -14.434 13.642 0.532 1.00 69.75 107 PRO A N 1
ATOM 816 C CA . PRO A 1 107 ? -13.227 14.209 -0.088 1.00 69.75 107 PRO A CA 1
ATOM 817 C C . PRO A 1 107 ? -12.188 14.723 0.908 1.00 69.75 107 PRO A C 1
ATOM 819 O O . PRO A 1 107 ? -10.996 14.514 0.743 1.00 69.75 107 PRO A O 1
ATOM 822 N N . ARG A 1 108 ? -12.630 15.338 2.013 1.00 71.69 108 ARG A N 1
ATOM 823 C CA . ARG A 1 108 ? -11.723 15.809 3.079 1.00 71.69 108 ARG A CA 1
ATOM 824 C C . ARG A 1 108 ? -10.850 14.712 3.705 1.00 71.69 108 ARG A C 1
ATOM 826 O O . ARG A 1 108 ? -9.811 15.042 4.264 1.00 71.69 108 ARG A O 1
ATOM 833 N N . LEU A 1 109 ? -11.279 13.452 3.663 1.00 68.25 109 LEU A N 1
ATOM 834 C CA . LEU A 1 109 ? -10.581 12.321 4.274 1.00 68.25 109 LEU A CA 1
ATOM 835 C C . LEU A 1 109 ? -9.867 11.451 3.229 1.00 68.25 109 LEU A C 1
ATOM 837 O O . LEU A 1 109 ? -8.765 10.975 3.482 1.00 68.25 109 LEU A O 1
ATOM 841 N N . SER A 1 110 ? -10.495 11.244 2.072 1.00 75.44 110 SER A N 1
ATOM 842 C CA . SER A 1 110 ? -10.022 10.338 1.022 1.00 75.44 110 SER A CA 1
ATOM 843 C C . SER A 1 110 ? -9.086 10.991 0.008 1.00 75.44 110 SER A C 1
ATOM 845 O O . SER A 1 110 ? -8.492 10.260 -0.781 1.00 75.44 110 SER A O 1
ATOM 847 N N . TRP A 1 111 ? -8.916 12.322 0.016 1.00 80.88 111 TRP A N 1
ATOM 848 C CA . TRP A 1 111 ? -8.162 13.022 -1.032 1.00 80.88 111 TRP A CA 1
ATOM 849 C C . TRP A 1 111 ? -6.746 12.482 -1.298 1.00 80.88 111 TRP A C 1
ATOM 851 O O . TRP A 1 111 ? -6.404 12.422 -2.475 1.00 80.88 111 TRP A O 1
ATOM 861 N N . PRO A 1 112 ? -5.930 12.034 -0.312 1.00 80.75 112 PRO A N 1
ATOM 862 C CA . PRO A 1 112 ? -4.601 11.514 -0.627 1.00 80.75 112 PRO A CA 1
ATOM 863 C C . PRO A 1 112 ? -4.701 10.203 -1.408 1.00 80.75 112 PRO A C 1
ATOM 865 O O . PRO A 1 112 ? -3.996 10.011 -2.388 1.00 80.75 112 PRO A O 1
ATOM 868 N N . LEU A 1 113 ? -5.629 9.322 -1.020 1.00 81.50 113 LEU A N 1
ATOM 869 C CA . LEU A 1 113 ? -5.870 8.062 -1.722 1.00 81.50 113 LEU A CA 1
ATOM 870 C C . LEU A 1 113 ? -6.518 8.283 -3.090 1.00 81.50 113 LEU A C 1
ATOM 872 O O . LEU A 1 113 ? -6.178 7.580 -4.031 1.00 81.50 113 LEU A O 1
ATOM 876 N N . ALA A 1 114 ? -7.418 9.260 -3.215 1.00 84.69 114 ALA A N 1
ATOM 877 C CA . ALA A 1 114 ? -8.015 9.627 -4.495 1.00 84.69 114 ALA A CA 1
ATOM 878 C C . ALA A 1 114 ? -6.968 10.209 -5.457 1.00 84.69 114 ALA A C 1
ATOM 880 O O . ALA A 1 114 ? -6.968 9.864 -6.634 1.00 84.69 114 ALA A O 1
ATOM 881 N N . LEU A 1 115 ? -6.050 11.040 -4.950 1.00 86.75 115 LEU A N 1
ATOM 882 C CA . LEU A 1 115 ? -4.929 11.571 -5.721 1.00 86.75 115 LEU A CA 1
ATOM 883 C C . LEU A 1 115 ? -4.001 10.447 -6.187 1.00 86.75 115 LEU A C 1
ATOM 885 O O . LEU A 1 115 ? -3.678 10.387 -7.366 1.00 86.75 115 LEU A O 1
ATOM 889 N N . ILE A 1 116 ? -3.628 9.531 -5.290 1.00 87.38 116 ILE A N 1
ATOM 890 C CA . ILE A 1 116 ? -2.805 8.364 -5.637 1.00 87.38 116 ILE A CA 1
ATOM 891 C C . ILE A 1 116 ? -3.512 7.505 -6.688 1.00 87.38 116 ILE A C 1
ATOM 893 O O . ILE A 1 116 ? -2.901 7.148 -7.685 1.00 87.38 116 ILE A O 1
ATOM 897 N N . ALA A 1 117 ? -4.804 7.216 -6.512 1.00 86.44 117 ALA A N 1
ATOM 898 C CA . ALA A 1 117 ? -5.573 6.438 -7.479 1.00 86.44 117 ALA A CA 1
ATOM 899 C C . ALA A 1 117 ? -5.639 7.117 -8.856 1.00 86.44 117 ALA A C 1
ATOM 901 O O . ALA A 1 117 ? -5.538 6.436 -9.869 1.00 86.44 117 ALA A O 1
ATOM 902 N N . ALA A 1 118 ? -5.778 8.445 -8.902 1.00 88.50 118 ALA A N 1
ATOM 903 C CA . ALA A 1 118 ? -5.760 9.194 -10.154 1.00 88.50 118 ALA A CA 1
ATOM 904 C C . ALA A 1 118 ? -4.379 9.150 -10.825 1.00 88.50 118 ALA A C 1
ATOM 906 O O . ALA A 1 118 ? -4.297 8.889 -12.018 1.00 88.50 118 ALA A O 1
ATOM 907 N N . VAL A 1 119 ? -3.304 9.360 -10.060 1.00 90.56 119 VAL A N 1
ATOM 908 C CA . VAL A 1 119 ? -1.922 9.319 -10.564 1.00 90.56 119 VAL A CA 1
ATOM 909 C C . VAL A 1 119 ? -1.571 7.932 -11.105 1.00 90.56 119 VAL A C 1
ATOM 911 O O . VAL A 1 119 ? -1.095 7.831 -12.229 1.00 90.56 119 VAL A O 1
ATOM 914 N N . LEU A 1 120 ? -1.873 6.867 -10.358 1.00 88.44 120 LEU A N 1
ATOM 915 C CA . LEU A 1 120 ? -1.637 5.490 -10.805 1.00 88.44 120 LEU A CA 1
ATOM 916 C C . LEU A 1 120 ? -2.566 5.111 -11.967 1.00 88.44 120 LEU A C 1
ATOM 918 O O . LEU A 1 120 ? -2.172 4.399 -12.873 1.00 88.44 120 LEU A O 1
ATOM 922 N N . GLY A 1 121 ? -3.794 5.631 -12.017 1.00 87.38 121 GLY A N 1
ATOM 923 C CA . GLY A 1 121 ? -4.650 5.457 -13.193 1.00 87.38 121 GLY A CA 1
ATOM 924 C C . GLY A 1 121 ? -4.052 6.078 -14.461 1.00 87.38 121 GLY A C 1
ATOM 925 O O . GLY A 1 121 ? -4.224 5.536 -15.549 1.00 87.38 121 GLY A O 1
ATOM 926 N N . ILE A 1 122 ? -3.330 7.196 -14.325 1.00 88.56 122 ILE A N 1
ATOM 927 C CA . ILE A 1 122 ? -2.607 7.828 -15.433 1.00 88.56 122 ILE A CA 1
ATOM 928 C 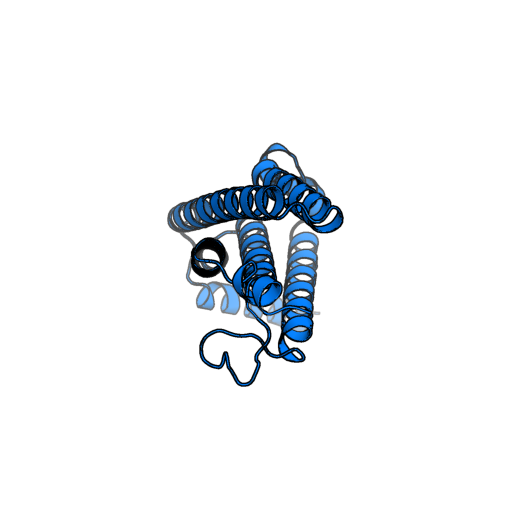C . ILE A 1 122 ? -1.348 7.029 -15.793 1.00 88.56 122 ILE A C 1
ATOM 930 O O . ILE A 1 122 ? -1.067 6.917 -16.983 1.00 88.56 122 ILE A O 1
ATOM 934 N N . SER A 1 123 ? -0.629 6.438 -14.827 1.00 87.25 123 SER A N 1
ATOM 935 C CA . SER A 1 123 ? 0.519 5.570 -15.148 1.00 87.25 123 SER A CA 1
ATOM 936 C C . SER A 1 123 ? 0.095 4.368 -15.982 1.00 87.25 123 SER A C 1
ATOM 938 O O . SER A 1 123 ? 0.676 4.117 -17.023 1.00 87.25 123 SER A O 1
ATOM 940 N N . GLN A 1 124 ? -1.015 3.729 -15.617 1.00 88.06 124 GLN A N 1
ATOM 941 C CA . GLN A 1 124 ? -1.576 2.595 -16.354 1.00 88.06 124 GLN A CA 1
ATOM 942 C C . GLN A 1 124 ? -2.060 2.981 -17.760 1.00 88.06 124 GLN A C 1
ATOM 944 O O . GLN A 1 124 ? -2.061 2.169 -18.682 1.00 88.06 124 GLN A O 1
ATOM 949 N N . LEU A 1 125 ? -2.475 4.238 -17.946 1.00 88.75 125 LEU A N 1
ATOM 950 C CA . LEU A 1 125 ? -2.767 4.766 -19.274 1.00 88.75 125 LEU A CA 1
ATOM 951 C C . LEU A 1 125 ? -1.480 5.001 -20.079 1.00 88.75 125 LEU A C 1
ATOM 953 O O . LEU A 1 125 ? -1.490 4.774 -21.283 1.00 88.75 125 LEU A O 1
ATOM 957 N N . ALA A 1 126 ? -0.395 5.442 -19.438 1.00 85.62 126 ALA A N 1
ATOM 958 C CA . ALA A 1 126 ? 0.914 5.590 -20.074 1.00 85.62 126 ALA A CA 1
ATOM 959 C C . ALA A 1 126 ? 1.522 4.230 -20.464 1.00 85.62 126 ALA A C 1
ATOM 961 O O . ALA A 1 126 ? 2.007 4.119 -21.588 1.00 85.62 126 ALA A O 1
ATOM 962 N N . GLU A 1 127 ? 1.388 3.210 -19.605 1.00 85.31 127 GLU A N 1
ATOM 963 C CA . GLU A 1 127 ? 1.728 1.800 -19.876 1.00 85.31 127 GLU A CA 1
ATOM 964 C C . GLU A 1 127 ? 0.987 1.318 -21.136 1.00 85.31 127 GLU A C 1
ATOM 966 O O . GLU A 1 127 ? 1.582 0.785 -22.065 1.00 85.31 127 GLU A O 1
ATOM 971 N N . HIS A 1 128 ? -0.315 1.619 -21.256 1.00 87.56 128 HIS A N 1
ATOM 972 C CA . HIS A 1 128 ? -1.104 1.258 -22.444 1.00 87.56 128 HIS A CA 1
ATOM 973 C C . HIS A 1 128 ? -0.617 1.904 -23.757 1.00 87.56 128 HIS A C 1
ATOM 975 O O . HIS A 1 128 ? -0.920 1.395 -24.837 1.00 87.56 128 HIS A O 1
ATOM 981 N N . PHE A 1 129 ? 0.092 3.032 -23.676 1.00 88.88 129 PHE A N 1
ATOM 982 C CA . PHE A 1 129 ? 0.667 3.734 -24.826 1.00 88.88 129 PHE A CA 1
ATOM 983 C C . PHE A 1 129 ? 2.181 3.499 -24.981 1.00 88.88 129 PHE A C 1
ATOM 985 O O . PHE A 1 129 ? 2.803 4.197 -25.783 1.00 88.88 129 PHE A O 1
ATOM 992 N N . ASP A 1 130 ? 2.766 2.551 -24.237 1.00 84.06 130 ASP A N 1
ATOM 993 C CA . ASP A 1 130 ? 4.198 2.219 -24.229 1.00 84.06 130 ASP A CA 1
ATOM 994 C C . ASP A 1 130 ? 5.112 3.426 -23.900 1.00 84.06 130 ASP A C 1
ATOM 996 O O . ASP A 1 130 ? 6.214 3.572 -24.438 1.00 84.06 130 ASP A O 1
ATOM 1000 N N . ILE A 1 131 ? 4.660 4.34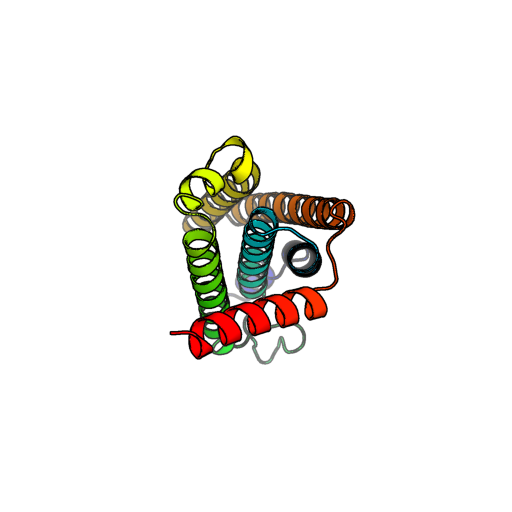1 -23.027 1.00 86.31 131 ILE A N 1
ATOM 1001 C CA . ILE A 1 131 ? 5.426 5.535 -22.621 1.00 86.31 131 ILE A CA 1
ATOM 1002 C C . ILE A 1 131 ? 6.096 5.312 -21.254 1.00 86.31 131 ILE A C 1
ATOM 1004 O O . ILE A 1 131 ? 5.691 5.906 -20.250 1.00 86.31 131 ILE A O 1
ATOM 1008 N N . VAL A 1 132 ? 7.173 4.520 -21.248 1.00 84.31 132 VAL A N 1
ATOM 1009 C CA . VAL A 1 132 ? 7.917 4.073 -20.046 1.00 84.31 132 VAL A CA 1
ATOM 1010 C C . VAL A 1 132 ? 8.268 5.222 -19.093 1.00 84.31 132 VAL A C 1
ATOM 1012 O O . VAL A 1 132 ? 7.924 5.207 -17.917 1.00 84.31 132 VAL A O 1
ATOM 1015 N N . VAL A 1 133 ? 8.862 6.307 -19.605 1.00 84.19 133 VAL A N 1
ATOM 1016 C CA . VAL A 1 133 ? 9.280 7.448 -18.763 1.00 84.19 133 VAL A CA 1
ATOM 1017 C C . VAL A 1 133 ? 8.099 8.086 -18.023 1.00 84.19 133 VAL A C 1
ATOM 1019 O O . VAL A 1 133 ? 8.250 8.559 -16.894 1.00 84.19 133 VAL A O 1
ATOM 1022 N N . MET A 1 134 ? 6.922 8.149 -18.656 1.00 84.38 134 MET A N 1
ATOM 1023 C CA . MET A 1 134 ? 5.730 8.713 -18.021 1.00 84.38 134 MET A CA 1
ATOM 1024 C C . MET A 1 134 ? 5.146 7.749 -16.992 1.00 84.38 134 MET A C 1
ATOM 1026 O O . MET A 1 134 ? 4.782 8.203 -15.909 1.00 84.38 134 MET A O 1
ATOM 1030 N N . GLU A 1 135 ? 5.080 6.460 -17.315 1.00 87.00 135 GLU A N 1
ATOM 1031 C CA . GLU A 1 135 ? 4.657 5.399 -16.400 1.00 87.00 135 GLU A CA 1
ATOM 1032 C C . GLU A 1 135 ? 5.479 5.434 -15.107 1.00 87.00 135 GLU A C 1
ATOM 1034 O O . GLU A 1 135 ? 4.932 5.763 -14.049 1.00 87.00 135 GLU A O 1
ATOM 1039 N N . GLU A 1 136 ? 6.800 5.275 -15.213 1.00 86.56 136 GLU A N 1
ATOM 1040 C CA . GLU A 1 136 ? 7.715 5.265 -14.069 1.00 86.56 136 GLU A CA 1
ATOM 1041 C C . GLU A 1 136 ? 7.639 6.56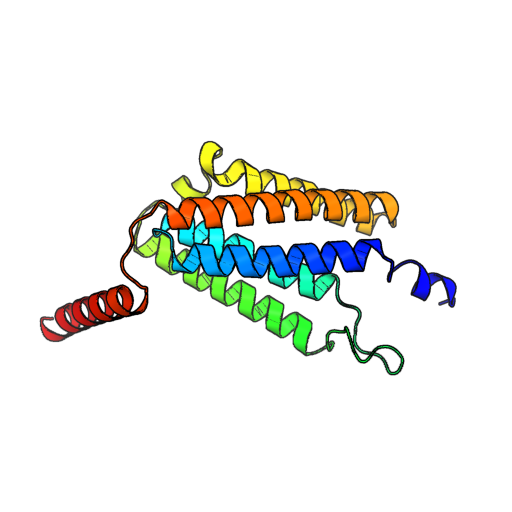0 -13.248 1.00 86.56 136 GLU A C 1
ATOM 1043 O O . GLU A 1 136 ? 7.703 6.542 -12.014 1.00 86.56 136 GLU A O 1
ATOM 1048 N N . SER A 1 137 ? 7.498 7.712 -13.916 1.00 89.12 137 SER A N 1
ATOM 1049 C CA . SER A 1 137 ? 7.404 9.017 -13.250 1.00 89.12 137 SER A CA 1
ATOM 1050 C C . SER A 1 137 ? 6.127 9.138 -12.421 1.00 89.12 137 SER A C 1
ATOM 1052 O O . SER A 1 137 ? 6.166 9.621 -11.282 1.00 89.12 137 SER A O 1
ATOM 1054 N N . PHE A 1 138 ? 4.986 8.720 -12.975 1.00 91.00 138 PHE A N 1
ATOM 1055 C CA . PHE A 1 138 ? 3.716 8.758 -12.257 1.00 91.00 138 PHE A CA 1
ATOM 1056 C C . PHE A 1 138 ? 3.681 7.733 -11.125 1.00 91.00 138 PHE A C 1
ATOM 1058 O O . PHE A 1 138 ? 3.215 8.068 -10.034 1.00 91.00 138 PHE A O 1
ATOM 1065 N N . GLU A 1 139 ? 4.230 6.539 -11.325 1.00 90.56 139 GLU A N 1
ATOM 1066 C CA . GLU A 1 139 ? 4.296 5.505 -10.288 1.00 90.56 139 GLU A CA 1
ATOM 1067 C C . GLU A 1 139 ? 5.201 5.923 -9.141 1.00 90.56 139 GLU A C 1
ATOM 1069 O O . GLU A 1 139 ? 4.752 5.971 -7.992 1.00 90.56 139 GLU A O 1
ATOM 1074 N N . SER A 1 140 ? 6.406 6.406 -9.448 1.00 90.88 140 SER A N 1
ATOM 1075 C CA . SER A 1 140 ? 7.325 6.979 -8.459 1.00 90.88 140 SER A CA 1
ATOM 1076 C C . SER A 1 140 ? 6.667 8.098 -7.645 1.00 90.88 140 SER A C 1
ATOM 1078 O O . SER A 1 140 ? 6.764 8.132 -6.412 1.00 90.88 140 SER A O 1
ATOM 1080 N N . TYR A 1 141 ? 5.949 9.012 -8.307 1.00 92.06 141 TYR A N 1
ATOM 1081 C CA . TYR A 1 141 ? 5.246 10.100 -7.630 1.00 92.06 141 TYR A CA 1
ATOM 1082 C C . TYR A 1 141 ? 4.100 9.587 -6.742 1.00 92.06 141 TYR A C 1
ATOM 1084 O O . TYR A 1 141 ? 3.972 10.002 -5.584 1.00 92.06 141 TYR A O 1
ATOM 1092 N N . GLY A 1 142 ? 3.294 8.650 -7.246 1.00 91.81 142 GLY A N 1
ATOM 1093 C CA . GLY A 1 142 ? 2.209 8.014 -6.501 1.00 91.81 142 GLY A CA 1
ATOM 1094 C C . GLY A 1 142 ? 2.711 7.272 -5.262 1.00 91.81 142 GLY A C 1
ATOM 1095 O O . GLY A 1 142 ? 2.179 7.461 -4.162 1.00 91.81 142 GLY A O 1
ATOM 1096 N N . PHE A 1 143 ? 3.779 6.487 -5.403 1.00 93.56 143 PHE A N 1
ATOM 1097 C CA . PHE A 1 143 ? 4.387 5.722 -4.314 1.00 93.56 143 PHE A CA 1
ATOM 1098 C C . PHE A 1 143 ? 5.048 6.620 -3.269 1.00 93.56 143 PHE A C 1
ATOM 1100 O O . PHE A 1 143 ? 4.948 6.343 -2.070 1.00 93.56 143 PHE A O 1
ATOM 1107 N N . MET A 1 144 ? 5.625 7.755 -3.669 1.00 92.94 144 MET A N 1
ATOM 1108 C CA . MET A 1 144 ? 6.120 8.758 -2.724 1.00 92.94 144 MET A CA 1
ATOM 1109 C C . MET A 1 144 ? 4.983 9.331 -1.863 1.00 92.94 144 MET A C 1
ATOM 1111 O O . MET A 1 144 ? 5.109 9.399 -0.635 1.00 92.94 144 MET A O 1
ATOM 1115 N N . ILE A 1 145 ? 3.847 9.699 -2.467 1.00 92.19 145 ILE A N 1
ATOM 1116 C CA . ILE A 1 145 ? 2.676 10.189 -1.717 1.00 92.19 145 ILE A CA 1
ATOM 1117 C C . ILE A 1 145 ? 2.138 9.091 -0.791 1.00 92.19 145 ILE A C 1
ATOM 1119 O O . ILE A 1 145 ? 1.797 9.373 0.365 1.00 92.19 145 ILE A O 1
ATOM 1123 N N . LEU A 1 146 ? 2.090 7.840 -1.257 1.00 92.94 146 LEU A N 1
ATOM 1124 C CA . LEU A 1 146 ? 1.661 6.689 -0.461 1.00 92.94 146 LEU A CA 1
ATOM 1125 C C . LEU A 1 146 ? 2.591 6.474 0.748 1.00 92.94 146 LEU A C 1
ATOM 1127 O O . LEU A 1 146 ? 2.115 6.324 1.878 1.00 92.94 146 LEU A O 1
ATOM 1131 N N . THR A 1 147 ? 3.905 6.579 0.537 1.00 94.81 147 THR A N 1
ATOM 1132 C CA . THR A 1 147 ? 4.933 6.485 1.582 1.00 94.81 147 THR A CA 1
ATOM 1133 C C . THR A 1 147 ? 4.749 7.576 2.630 1.00 94.81 147 THR A C 1
ATOM 1135 O O . THR A 1 147 ? 4.598 7.276 3.817 1.00 94.81 147 THR A O 1
ATOM 1138 N N . LEU A 1 148 ? 4.673 8.843 2.215 1.00 94.06 148 LEU A N 1
ATOM 1139 C CA . LEU A 1 148 ? 4.460 9.976 3.122 1.00 94.06 148 LEU A CA 1
ATOM 1140 C C . LEU A 1 148 ? 3.145 9.842 3.902 1.00 94.06 148 LEU A C 1
ATOM 1142 O O . LEU A 1 148 ? 3.110 10.085 5.112 1.00 94.06 148 LEU A O 1
ATOM 1146 N N . SER A 1 149 ? 2.081 9.388 3.236 1.00 91.44 149 SER A N 1
ATOM 1147 C CA . SER A 1 149 ? 0.781 9.131 3.861 1.00 91.44 149 SER A CA 1
ATOM 1148 C C . SER A 1 149 ? 0.868 8.028 4.919 1.00 91.44 149 SER A C 1
ATOM 1150 O O . SER A 1 149 ? 0.317 8.180 6.011 1.00 91.44 149 SER A O 1
ATOM 1152 N N . SER A 1 150 ? 1.599 6.942 4.648 1.00 93.94 150 SER A N 1
ATOM 1153 C CA . SER A 1 150 ? 1.796 5.841 5.602 1.00 93.94 150 SER A CA 1
ATOM 1154 C C . SER A 1 150 ? 2.612 6.270 6.829 1.00 93.94 150 SER A C 1
ATOM 1156 O O . SER A 1 150 ? 2.238 5.953 7.961 1.00 93.94 150 SER A O 1
ATOM 1158 N N . ILE A 1 151 ? 3.669 7.070 6.638 1.00 94.50 151 ILE A N 1
ATOM 1159 C CA . ILE A 1 151 ? 4.485 7.625 7.725 1.00 94.50 151 ILE A CA 1
ATOM 1160 C C . ILE A 1 151 ? 3.634 8.561 8.581 1.00 94.50 151 ILE A C 1
ATOM 1162 O O . ILE A 1 151 ? 3.676 8.497 9.814 1.00 94.50 151 ILE A O 1
ATOM 1166 N N . TRP A 1 152 ? 2.823 9.411 7.949 1.00 92.94 152 TRP A N 1
ATOM 1167 C CA . TRP A 1 152 ? 1.896 10.282 8.659 1.00 92.94 152 TRP A CA 1
ATOM 1168 C C . TRP A 1 152 ? 0.862 9.480 9.460 1.00 92.94 152 TRP A C 1
ATOM 1170 O O . TRP A 1 152 ? 0.686 9.746 10.649 1.00 92.94 152 TRP A O 1
ATOM 1180 N N . LEU A 1 153 ? 0.247 8.449 8.867 1.00 90.81 153 LEU A N 1
ATOM 1181 C CA . LEU A 1 153 ? -0.689 7.549 9.554 1.00 90.81 153 LEU A CA 1
ATOM 1182 C C . LEU A 1 153 ? -0.030 6.849 10.743 1.00 90.81 153 LEU A C 1
ATOM 1184 O O . LEU A 1 153 ? -0.636 6.728 11.809 1.00 90.81 153 LEU A O 1
ATOM 1188 N N . PHE A 1 154 ? 1.223 6.424 10.597 1.00 93.12 154 PHE A N 1
ATOM 1189 C CA . PHE A 1 154 ? 1.986 5.827 11.682 1.00 93.12 154 PHE A CA 1
ATOM 1190 C C . PHE A 1 154 ? 2.255 6.823 12.811 1.00 93.12 154 PHE A C 1
ATOM 1192 O O . PHE A 1 154 ? 2.010 6.508 13.979 1.00 93.12 154 PHE A O 1
ATOM 1199 N N . ARG A 1 155 ? 2.684 8.050 12.498 1.00 92.50 155 ARG A N 1
ATOM 1200 C CA . ARG A 1 155 ? 2.851 9.112 13.504 1.00 92.50 155 ARG A CA 1
ATOM 1201 C C . ARG A 1 155 ? 1.530 9.431 14.201 1.00 92.50 155 ARG A C 1
ATOM 1203 O O . ARG A 1 155 ? 1.497 9.518 15.425 1.00 92.50 155 ARG A O 1
ATOM 1210 N N . PHE A 1 156 ? 0.442 9.528 13.442 1.00 88.81 156 PHE A N 1
ATOM 1211 C CA . PHE A 1 156 ? -0.908 9.723 13.962 1.00 88.81 156 PHE A CA 1
ATOM 1212 C C . PHE A 1 156 ? -1.366 8.554 14.843 1.00 88.81 156 PHE A C 1
ATOM 1214 O O . PHE A 1 156 ? -2.033 8.758 15.850 1.00 88.81 156 PHE A O 1
ATOM 1221 N N . SER A 1 157 ? -0.966 7.319 14.537 1.00 89.75 157 SER A N 1
ATOM 1222 C CA . SER A 1 157 ? -1.271 6.166 15.389 1.00 89.75 157 SER A CA 1
ATOM 1223 C C . SER A 1 157 ? -0.662 6.302 16.786 1.00 89.75 157 SER A C 1
ATOM 1225 O O . SER A 1 157 ? -1.304 5.946 17.770 1.00 89.75 157 SER A O 1
ATOM 1227 N N . ARG A 1 158 ? 0.538 6.890 16.890 1.00 87.56 158 ARG A N 1
ATOM 1228 C CA . ARG A 1 158 ? 1.238 7.084 18.167 1.00 87.56 158 ARG A CA 1
ATOM 1229 C C . ARG A 1 158 ? 0.605 8.163 19.044 1.00 87.56 158 ARG A C 1
ATOM 1231 O O . ARG A 1 158 ? 0.788 8.120 20.255 1.00 87.56 158 ARG A O 1
ATOM 1238 N N . THR A 1 159 ? -0.150 9.101 18.470 1.00 88.12 159 THR A N 1
ATOM 1239 C CA . THR A 1 159 ? -0.908 10.095 19.252 1.00 88.12 159 THR A CA 1
ATOM 1240 C C . THR A 1 159 ? -2.229 9.530 19.776 1.00 88.12 159 THR A C 1
ATOM 1242 O O . THR A 1 159 ? -2.832 10.087 20.693 1.00 88.12 159 THR A O 1
ATOM 1245 N N . GLN A 1 160 ? -2.685 8.394 19.241 1.00 80.69 160 GLN A N 1
ATOM 1246 C CA . GLN A 1 160 ? -3.846 7.687 19.759 1.00 80.69 160 GLN A CA 1
ATOM 1247 C C . GLN A 1 160 ? -3.411 6.755 20.896 1.00 80.69 160 GLN A C 1
ATOM 1249 O O . GLN A 1 160 ? -2.927 5.654 20.659 1.00 80.69 160 GLN A O 1
ATOM 1254 N N . HIS A 1 161 ? -3.624 7.166 22.150 1.00 73.06 161 HIS A N 1
ATOM 1255 C CA . HIS A 1 161 ? -3.438 6.302 23.324 1.00 73.06 161 HIS A CA 1
ATOM 1256 C C . HIS A 1 161 ? -4.472 5.164 23.328 1.00 73.06 161 HIS A C 1
ATOM 1258 O O . HIS A 1 161 ? -5.520 5.240 23.970 1.00 73.06 161 HIS A O 1
ATOM 1264 N N . LEU A 1 162 ? -4.213 4.114 22.551 1.00 78.62 162 LEU A N 1
ATOM 1265 C CA . LEU A 1 162 ? -5.051 2.928 22.471 1.00 78.62 162 LEU A CA 1
ATOM 1266 C C . LEU A 1 162 ? -4.385 1.757 23.199 1.00 78.62 162 LEU A C 1
ATOM 1268 O O . LEU A 1 162 ? -3.185 1.536 23.037 1.00 78.62 162 LEU A O 1
ATOM 1272 N N . PRO A 1 163 ? -5.154 0.954 23.959 1.00 75.62 163 PRO A N 1
ATOM 1273 C CA . PRO A 1 163 ? -4.612 -0.242 24.583 1.00 75.62 163 PRO A CA 1
ATOM 1274 C C . PRO A 1 163 ? -4.133 -1.240 23.515 1.00 75.62 163 PRO A C 1
ATOM 1276 O O . PRO A 1 163 ? -4.670 -1.270 22.396 1.00 75.62 163 PRO A O 1
ATOM 1279 N N . PRO A 1 164 ? -3.151 -2.097 23.843 1.00 77.69 164 PRO A N 1
ATOM 1280 C CA . PRO A 1 164 ? -2.578 -3.037 22.889 1.00 77.69 164 PRO A CA 1
ATOM 1281 C C . PRO A 1 164 ? -3.654 -3.928 22.258 1.00 77.69 164 PRO A C 1
ATOM 1283 O O . PRO A 1 164 ? -4.677 -4.254 22.872 1.00 77.69 164 PRO A O 1
ATOM 1286 N N . LEU A 1 165 ? -3.435 -4.323 20.999 1.00 73.38 165 LEU A N 1
ATOM 1287 C CA . LEU A 1 165 ? -4.396 -5.106 20.211 1.00 73.38 165 LEU A CA 1
ATOM 1288 C C . LEU A 1 165 ? -4.888 -6.356 20.932 1.00 73.38 165 LEU A C 1
ATOM 1290 O O . LEU A 1 165 ? -6.082 -6.633 20.902 1.00 73.38 165 LEU A O 1
ATOM 1294 N N . ARG A 1 166 ? -3.990 -7.071 21.619 1.00 76.25 166 ARG A N 1
ATOM 1295 C CA . ARG A 1 166 ? -4.321 -8.288 22.370 1.00 76.25 166 ARG A CA 1
ATOM 1296 C C . ARG A 1 166 ? -5.418 -8.036 23.405 1.00 76.25 166 ARG A C 1
ATOM 1298 O O . ARG A 1 166 ? -6.348 -8.830 23.515 1.00 76.25 166 ARG A O 1
ATOM 1305 N N . THR A 1 167 ? -5.346 -6.918 24.124 1.00 77.38 167 THR A N 1
ATOM 1306 C CA . THR A 1 167 ? -6.344 -6.538 25.134 1.00 77.38 167 THR A CA 1
ATOM 1307 C C . THR A 1 167 ? -7.679 -6.189 24.480 1.00 77.38 167 THR A C 1
ATOM 1309 O O . THR A 1 167 ? -8.728 -6.649 24.927 1.00 77.38 167 THR A O 1
ATOM 1312 N N . ARG A 1 168 ? -7.650 -5.453 23.361 1.00 77.44 168 ARG A N 1
ATOM 1313 C CA . ARG A 1 168 ? -8.861 -5.098 22.598 1.00 77.44 168 ARG A CA 1
ATOM 1314 C C . ARG A 1 168 ? -9.544 -6.317 21.974 1.00 77.44 168 ARG A C 1
ATOM 1316 O O . ARG A 1 168 ? -10.767 -6.414 22.021 1.00 77.44 168 ARG A O 1
ATOM 1323 N N . ALA A 1 169 ? -8.768 -7.248 21.424 1.00 76.06 169 ALA A N 1
ATOM 1324 C CA . ALA A 1 169 ? -9.272 -8.482 20.832 1.00 76.06 169 ALA A CA 1
ATOM 1325 C C . ALA A 1 169 ? -9.949 -9.366 21.888 1.00 76.06 169 ALA A C 1
ATOM 1327 O O . ALA A 1 169 ? -11.076 -9.808 21.677 1.00 76.06 169 ALA A O 1
ATOM 1328 N N . LYS A 1 170 ? -9.317 -9.541 23.059 1.00 76.50 170 LYS A N 1
ATOM 1329 C CA . LYS A 1 170 ? -9.909 -10.271 24.192 1.00 76.50 170 LYS A CA 1
ATOM 1330 C C . LYS A 1 170 ? -11.230 -9.651 24.653 1.00 76.50 170 LYS A C 1
ATOM 1332 O O . LYS A 1 170 ? -12.212 -10.371 24.794 1.00 76.50 170 LYS A O 1
ATOM 1337 N N . ALA A 1 171 ? -11.276 -8.329 24.830 1.00 74.56 171 ALA A N 1
ATOM 1338 C CA . ALA A 1 171 ? -12.499 -7.632 25.231 1.00 74.56 171 ALA A CA 1
ATOM 1339 C C . ALA A 1 171 ? -13.627 -7.783 24.191 1.00 74.56 171 ALA A C 1
ATOM 1341 O O . ALA A 1 171 ? -14.780 -8.013 24.551 1.00 74.56 171 ALA A O 1
ATOM 1342 N N . SER A 1 172 ? -13.296 -7.709 22.896 1.00 73.69 172 SER A N 1
ATOM 1343 C CA . SER A 1 172 ? -14.266 -7.920 21.815 1.00 73.69 172 SER A CA 1
ATOM 1344 C C . SER A 1 172 ? -14.800 -9.354 21.794 1.00 73.69 172 SER A C 1
ATOM 1346 O O . SER A 1 172 ? -16.007 -9.544 21.683 1.00 73.69 172 SER A O 1
ATOM 1348 N N . LEU A 1 173 ? -13.925 -10.355 21.942 1.00 76.44 173 LEU A N 1
ATOM 1349 C CA . LEU A 1 173 ? -14.313 -11.768 22.006 1.00 76.44 173 LEU A CA 1
ATOM 1350 C C . LEU A 1 173 ? -15.213 -12.055 23.209 1.00 76.44 173 LEU A C 1
ATOM 1352 O O . LEU A 1 173 ? -16.195 -12.778 23.074 1.00 76.44 173 LEU A O 1
ATOM 1356 N N . TYR A 1 174 ? -14.909 -11.462 24.367 1.00 73.19 174 TYR A N 1
ATOM 1357 C CA . TYR A 1 174 ? -15.737 -11.605 25.562 1.00 73.19 174 TYR A CA 1
ATOM 1358 C C . TYR A 1 174 ? -17.142 -11.041 25.334 1.00 73.19 174 TYR A C 1
ATOM 1360 O O . TYR A 1 174 ? -18.127 -11.713 25.618 1.00 73.19 174 TYR A O 1
ATOM 1368 N N . LYS A 1 175 ? -17.243 -9.849 24.731 1.00 74.88 175 LYS A N 1
ATOM 1369 C CA . LYS A 1 175 ? -18.531 -9.233 24.389 1.00 74.88 175 LYS A CA 1
ATOM 1370 C C . LYS A 1 175 ? -19.344 -10.093 23.415 1.00 74.88 175 LYS A C 1
ATOM 1372 O O . LYS A 1 175 ? -20.537 -10.259 23.623 1.00 74.88 175 LYS A O 1
ATOM 1377 N N . VAL A 1 176 ? -18.706 -10.662 22.389 1.00 74.12 176 VAL A N 1
ATOM 1378 C CA . VAL A 1 176 ? -19.373 -11.560 21.428 1.00 74.12 176 VAL A CA 1
ATOM 1379 C C . VAL A 1 176 ? -19.871 -12.830 22.119 1.00 74.12 176 VAL A C 1
ATOM 1381 O O . VAL A 1 176 ? -21.034 -13.181 21.954 1.00 74.12 176 VAL A O 1
ATOM 1384 N N . LYS A 1 177 ? -19.039 -13.477 22.948 1.00 71.25 177 LYS A N 1
ATOM 1385 C CA . LYS A 1 177 ? -19.461 -14.648 23.733 1.00 71.25 177 LYS A CA 1
ATOM 1386 C C . LYS A 1 177 ? -20.651 -14.334 24.639 1.00 71.25 177 LYS A C 1
ATOM 1388 O O . LYS A 1 177 ? -21.575 -15.128 24.708 1.00 71.25 177 LYS A O 1
ATOM 1393 N N . HIS A 1 178 ? -20.646 -13.176 25.296 1.00 72.69 178 HIS A N 1
ATOM 1394 C CA . HIS A 1 178 ? -21.723 -12.778 26.202 1.00 72.69 178 HIS A CA 1
ATOM 1395 C C . HIS A 1 178 ? -23.060 -12.560 25.477 1.00 72.69 178 HIS A C 1
ATOM 1397 O O . HIS A 1 178 ? -24.104 -12.875 26.032 1.00 72.69 178 HIS A O 1
ATOM 1403 N N . VAL A 1 179 ? -23.031 -12.046 24.243 1.00 73.81 179 VAL A N 1
ATOM 1404 C CA . VAL A 1 179 ? -24.229 -11.899 23.396 1.00 73.81 179 VAL A CA 1
ATOM 1405 C C . VAL A 1 179 ? -24.760 -13.263 22.951 1.00 73.81 179 VAL A C 1
ATOM 1407 O O . VAL A 1 179 ? -25.964 -13.467 22.963 1.00 73.81 179 VAL A O 1
ATOM 1410 N N . PHE A 1 180 ? -23.876 -14.202 22.605 1.00 68.94 180 PHE A N 1
ATOM 1411 C CA . PHE A 1 180 ? -24.263 -15.558 22.194 1.00 68.94 180 PHE A CA 1
ATOM 1412 C C . PHE A 1 180 ? -24.730 -16.462 23.344 1.00 68.94 180 PHE A C 1
ATOM 1414 O O . PHE A 1 180 ? -25.433 -17.426 23.089 1.00 68.94 180 PHE A O 1
ATOM 1421 N N . LEU A 1 181 ? -24.313 -16.195 24.586 1.00 71.25 181 LEU A N 1
ATOM 1422 C CA . LEU A 1 181 ? -24.696 -16.986 25.766 1.00 71.25 181 LEU A CA 1
ATOM 1423 C C . LEU A 1 181 ? -25.998 -16.512 26.430 1.00 71.25 181 LEU A C 1
ATOM 1425 O O . LEU A 1 181 ? -26.544 -17.232 27.259 1.00 71.25 181 LEU A O 1
ATOM 1429 N N . HIS A 1 182 ? -26.461 -15.301 26.116 1.00 62.50 182 HIS A N 1
ATOM 1430 C CA . HIS A 1 182 ? -27.665 -14.696 26.700 1.00 62.50 182 HIS A CA 1
ATOM 1431 C C . HIS A 1 182 ? -28.778 -14.439 25.666 1.00 62.50 182 HIS A C 1
ATOM 1433 O O . HIS A 1 182 ? -29.712 -13.684 25.944 1.00 62.50 182 HIS A O 1
ATOM 1439 N N . HIS A 1 183 ? -28.680 -15.079 24.501 1.00 50.91 183 HIS A N 1
ATOM 1440 C CA . HIS A 1 183 ? -29.745 -15.242 23.513 1.00 50.91 183 HIS A CA 1
ATOM 1441 C C . HIS A 1 183 ? -30.037 -16.727 23.334 1.00 50.91 183 HIS A C 1
ATOM 1443 O O . HIS A 1 183 ? -31.213 -17.033 23.047 1.00 50.91 183 HIS A O 1
#

Radius of gyration: 19.25 Å; chains: 1; bounding box: 48×35×55 Å

Organism: Neorhizobium galegae (NCBI:txid399)

Foldseek 3Di:
DDPVVVVLLLDPLLVVLLVLLVLLLVLLVLLLQLDDLLLVLVSLLLNLVSQLVSLVSFDADDPVDDPTHDHPVVNVVSNVVSVVSNVVSVVVSCVVPPCRVVVSPPCVNCVLVVQLVVLQVVLVVCVVVVNVVSNSVSSSVSSVSSSVVSNVSSVVSVVRPDDGPVVVVVVVVVVVVVVVVVD

Sequence (183 aa):
MTTHDIFDEDGPIEDIQSASLAITALFAVMAALGTRILARFVAITTACISIVFFMREMPICRGSMTIYCVSKTWLPIIIGAAALILLIATIVFEYRHRGGILRAIHPRLSWPLALIAAVLGISQLAEHFDIVVMEESFESYGFMILTLSSIWLFRFSRTQHLPPLRTRAKASLYKVKHVFLHH

pLDDT: mean 81.54, std 12.71, rang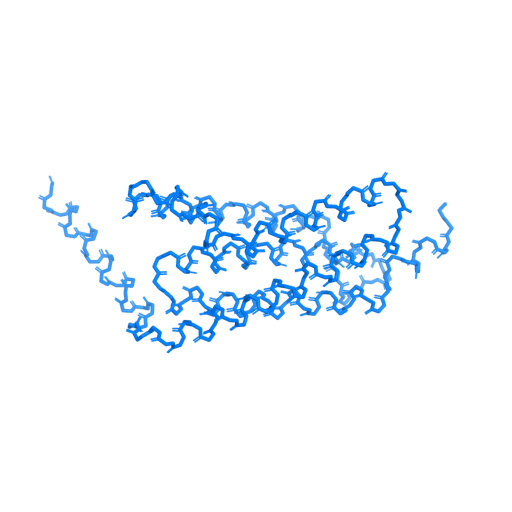e [34.34, 96.44]

Secondary structure (DSSP, 8-state):
--GGGGTSSS-HHHHHHHHHHHHHHHHHHHHHHHS-HHHHHHHHHHHHHHHHHHHHSSPBPBTTB-SS-B-TTHHHHHHHHHHHHHHHHHHHHHHHSTTHHHHHH-HHHHHHHHHHHHHHHHHHHHHHTT-HHHHHHHHHHHHHHHHHHHHHHHHHHHHS----HHHHHHHHHHHHHHHHH--